Protein AF-A0A9D4ESX5-F1 (afdb_monomer_lite)

Foldseek 3Di:
DQADLVVQCVVQDDPLDGDDDDPDVVSVVNNVVVNVVVCVVVVHDQQADDALDPVVQVVCVVVVRYDPDCWDCDPNDTDRSD

pLDDT: mean 83.28, std 9.58, range [48.31, 92.69]

Radius of gyration: 12.34 Å; chains: 1; bounding box: 29×26×25 Å

Structure (mmCIF, N/CA/C/O backbone):
data_AF-A0A9D4ESX5-F1
#
_entry.id   AF-A0A9D4ESX5-F1
#
loop_
_atom_site.group_PDB
_atom_site.id
_atom_site.type_symbol
_atom_site.label_atom_id
_atom_site.label_alt_id
_atom_site.label_comp_id
_atom_site.label_asym_id
_atom_site.label_entity_id
_atom_site.label_seq_id
_atom_site.pdbx_PDB_ins_code
_atom_site.Cartn_x
_atom_site.Cartn_y
_atom_site.Cartn_z
_atom_site.occupancy
_atom_site.B_iso_or_equiv
_atom_site.auth_seq_id
_atom_site.auth_comp_id
_atom_site.auth_asym_id
_atom_site.auth_atom_id
_atom_site.pdbx_PDB_model_num
ATOM 1 N N . MET A 1 1 ? -9.135 10.042 -13.498 1.00 48.31 1 MET A N 1
ATOM 2 C CA . MET A 1 1 ? -10.170 8.982 -13.561 1.00 48.31 1 MET A CA 1
ATOM 3 C C . MET A 1 1 ? -10.632 8.788 -12.133 1.00 48.31 1 MET A C 1
ATOM 5 O O . MET A 1 1 ? -9.805 8.976 -11.262 1.00 48.31 1 MET A O 1
ATOM 9 N N . ASN A 1 2 ? -11.903 8.489 -11.865 1.00 62.69 2 ASN A N 1
ATOM 10 C CA . ASN A 1 2 ? -12.300 8.208 -10.484 1.00 62.69 2 ASN A CA 1
ATOM 11 C C . ASN A 1 2 ? -11.740 6.826 -10.124 1.00 62.69 2 ASN A C 1
ATOM 13 O O . ASN A 1 2 ? -12.090 5.848 -10.791 1.00 62.69 2 ASN A O 1
ATOM 17 N N . VAL A 1 3 ? -10.805 6.755 -9.180 1.00 79.38 3 VAL A N 1
ATOM 18 C CA . VAL A 1 3 ? -10.247 5.474 -8.748 1.00 79.38 3 VAL A CA 1
ATOM 19 C C . VAL A 1 3 ? -11.275 4.789 -7.862 1.00 79.38 3 VAL A C 1
ATOM 21 O O . VAL A 1 3 ? -11.798 5.397 -6.941 1.00 79.38 3 VAL A O 1
ATOM 24 N N . ASN A 1 4 ? -11.596 3.535 -8.171 1.00 89.69 4 ASN A N 1
ATOM 25 C CA . ASN A 1 4 ? -12.432 2.701 -7.317 1.00 89.69 4 ASN A CA 1
ATOM 26 C C . ASN A 1 4 ? -11.502 1.743 -6.579 1.00 89.69 4 ASN A C 1
ATOM 28 O O . ASN A 1 4 ? -11.017 0.781 -7.186 1.00 89.69 4 ASN A O 1
ATOM 32 N N . ALA A 1 5 ? -11.229 2.004 -5.300 1.00 90.12 5 ALA A N 1
ATOM 33 C CA . ALA A 1 5 ? -10.287 1.174 -4.569 1.00 90.12 5 ALA A CA 1
ATOM 34 C C . ALA A 1 5 ? -10.753 -0.286 -4.455 1.00 90.12 5 ALA A C 1
ATOM 36 O O . ALA A 1 5 ? -9.911 -1.170 -4.338 1.00 90.12 5 ALA A O 1
ATOM 37 N N . ALA A 1 6 ? -12.062 -0.573 -4.521 1.00 90.12 6 ALA A N 1
ATOM 38 C CA . ALA A 1 6 ? -12.584 -1.900 -4.167 1.00 90.12 6 ALA A CA 1
ATOM 39 C C . ALA A 1 6 ? -12.263 -2.846 -5.302 1.00 90.12 6 ALA A C 1
ATOM 41 O O . ALA A 1 6 ? -11.734 -3.931 -5.094 1.00 90.12 6 ALA A O 1
ATOM 42 N N . HIS A 1 7 ? -12.502 -2.353 -6.514 1.00 91.62 7 HIS A N 1
ATOM 43 C CA . HIS A 1 7 ? -12.135 -3.038 -7.730 1.00 91.62 7 HIS A CA 1
ATOM 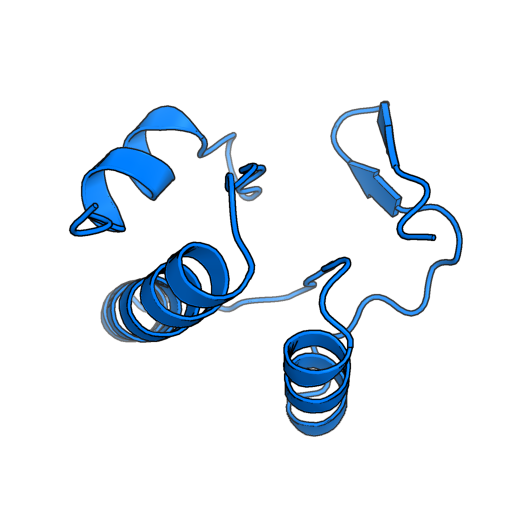44 C C . HIS A 1 7 ? -10.619 -3.254 -7.838 1.00 91.62 7 HIS A C 1
ATOM 46 O O . HIS A 1 7 ? -10.184 -4.310 -8.288 1.00 91.62 7 HIS A O 1
ATOM 52 N N . VAL A 1 8 ? -9.805 -2.275 -7.423 1.00 91.81 8 VAL A N 1
ATOM 53 C CA . VAL A 1 8 ? -8.339 -2.419 -7.431 1.00 91.81 8 VAL A CA 1
ATOM 54 C C . VAL A 1 8 ? -7.892 -3.485 -6.433 1.00 91.81 8 VAL A C 1
ATOM 56 O O . VAL A 1 8 ? -7.139 -4.374 -6.817 1.00 91.81 8 VAL A O 1
ATOM 59 N N . ILE A 1 9 ? -8.390 -3.441 -5.193 1.00 90.88 9 ILE A N 1
ATOM 60 C CA . ILE A 1 9 ? -8.075 -4.443 -4.168 1.00 90.88 9 ILE A CA 1
ATOM 61 C C . ILE A 1 9 ? -8.510 -5.828 -4.645 1.00 90.88 9 ILE A C 1
ATOM 63 O O . ILE A 1 9 ? -7.701 -6.740 -4.632 1.00 90.88 9 ILE A O 1
ATOM 67 N N . GLU A 1 10 ? -9.745 -5.998 -5.116 1.00 90.75 10 GLU A N 1
ATOM 68 C CA . GLU A 1 10 ? -10.249 -7.295 -5.586 1.00 90.75 10 GLU A CA 1
ATOM 69 C C . GLU A 1 10 ? -9.392 -7.883 -6.718 1.00 90.75 10 GLU A C 1
ATOM 71 O O . GLU A 1 10 ? -9.112 -9.081 -6.726 1.00 90.75 10 GLU A O 1
ATOM 76 N N . ARG A 1 11 ? -8.951 -7.041 -7.660 1.00 92.69 11 ARG A N 1
ATOM 77 C CA . ARG A 1 11 ? -8.135 -7.464 -8.804 1.00 92.69 11 ARG A CA 1
ATOM 78 C C . ARG A 1 11 ? -6.693 -7.802 -8.417 1.00 92.69 11 ARG A C 1
ATOM 80 O O . ARG A 1 11 ? -6.129 -8.745 -8.967 1.00 92.69 11 ARG A O 1
ATOM 87 N N . ASP A 1 12 ? -6.100 -7.009 -7.526 1.00 90.88 12 ASP A N 1
ATOM 88 C CA . ASP A 1 12 ? -4.657 -7.018 -7.246 1.00 90.88 12 ASP A CA 1
ATOM 89 C C . ASP A 1 12 ? -4.297 -7.693 -5.907 1.00 90.88 12 ASP A C 1
ATOM 91 O O . ASP A 1 12 ? -3.118 -7.763 -5.545 1.00 90.88 12 ASP A O 1
ATOM 95 N N . LEU A 1 13 ? -5.291 -8.190 -5.161 1.00 89.69 13 LEU A N 1
ATOM 96 C CA . LEU A 1 13 ? -5.092 -8.935 -3.921 1.00 89.69 13 LEU A CA 1
ATOM 97 C C . LEU A 1 13 ? -4.544 -10.335 -4.211 1.00 89.69 13 LEU A C 1
ATOM 99 O O . LEU A 1 13 ? -5.196 -11.187 -4.813 1.00 89.69 13 LEU A O 1
ATOM 103 N N . TYR A 1 14 ? -3.354 -10.597 -3.686 1.00 87.94 14 TYR A N 1
ATOM 104 C CA . TYR A 1 14 ? -2.728 -11.906 -3.646 1.00 87.94 14 TYR A CA 1
ATOM 105 C C . TYR A 1 14 ? -2.529 -12.338 -2.194 1.00 87.94 14 TYR A C 1
ATOM 107 O O . TYR A 1 14 ? -1.547 -11.969 -1.548 1.00 87.94 14 TYR A O 1
ATOM 115 N N . VAL A 1 15 ? -3.458 -13.158 -1.695 1.00 87.12 15 VAL A N 1
ATOM 116 C CA . VAL A 1 15 ? -3.490 -13.662 -0.311 1.00 87.12 15 VAL A CA 1
ATOM 117 C C . VAL A 1 15 ? -3.521 -12.514 0.707 1.00 87.12 15 VAL A C 1
ATOM 119 O O . VAL A 1 15 ? -4.601 -12.050 1.054 1.00 87.12 15 VAL A O 1
ATOM 122 N N . ASP A 1 16 ? -2.362 -12.052 1.171 1.00 87.06 16 ASP A N 1
ATOM 123 C CA . ASP A 1 16 ? -2.187 -10.973 2.144 1.00 87.06 16 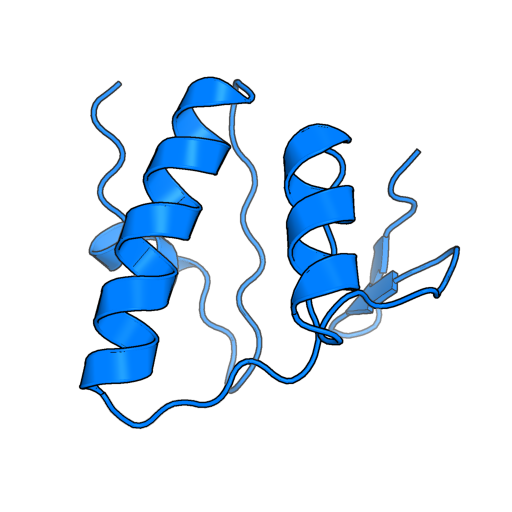ASP A CA 1
ATOM 124 C C . ASP A 1 16 ? -1.487 -9.729 1.568 1.00 87.06 16 ASP A C 1
ATOM 126 O O . ASP A 1 16 ? -1.304 -8.747 2.284 1.00 87.06 16 ASP A O 1
ATOM 130 N N . ASN A 1 17 ? -1.110 -9.750 0.286 1.00 87.81 17 ASN A N 1
ATOM 131 C CA . ASN A 1 17 ? -0.425 -8.650 -0.389 1.00 87.81 17 ASN A CA 1
ATOM 132 C C . ASN A 1 17 ? -1.326 -8.004 -1.441 1.00 87.81 17 ASN A C 1
ATOM 134 O O . ASN A 1 17 ? -2.046 -8.699 -2.150 1.00 87.81 17 ASN A O 1
ATOM 138 N N . VAL A 1 18 ? -1.229 -6.685 -1.600 1.00 89.88 18 VAL A N 1
ATOM 139 C CA . VAL A 1 18 ? -1.854 -5.953 -2.711 1.00 89.88 18 VAL A CA 1
ATOM 140 C C . VAL A 1 18 ? -0.759 -5.216 -3.469 1.00 89.88 18 VAL A C 1
ATOM 142 O O . VAL A 1 18 ? -0.011 -4.442 -2.872 1.00 89.88 18 VAL A O 1
ATOM 145 N N . ILE A 1 19 ? -0.648 -5.467 -4.776 1.00 89.31 19 ILE A N 1
ATOM 146 C CA . ILE A 1 19 ? 0.380 -4.859 -5.630 1.00 89.31 19 ILE A CA 1
ATOM 147 C C . ILE A 1 19 ? -0.302 -4.177 -6.807 1.00 89.31 19 ILE A C 1
ATOM 149 O O . 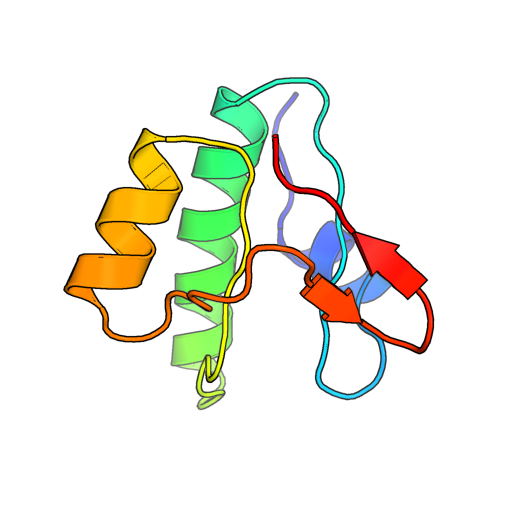ILE A 1 19 ? -0.760 -4.830 -7.740 1.00 89.31 19 ILE A O 1
ATOM 153 N N . SER A 1 20 ? -0.314 -2.850 -6.786 1.00 89.38 20 SER A N 1
ATOM 154 C CA . SER A 1 20 ? -1.011 -2.047 -7.788 1.00 89.38 20 SER A CA 1
ATOM 155 C C . SER A 1 20 ? -0.100 -0.972 -8.363 1.00 89.38 20 SER A C 1
ATOM 157 O O . SER A 1 20 ? 0.845 -0.515 -7.721 1.00 89.38 20 SER A O 1
ATOM 159 N N . SER A 1 21 ? -0.402 -0.544 -9.588 1.00 89.81 21 SER A N 1
ATOM 160 C CA . SER A 1 21 ? 0.262 0.583 -10.243 1.00 89.81 21 SER A CA 1
ATOM 161 C C . SER A 1 21 ? -0.766 1.611 -10.701 1.00 89.81 21 SER A C 1
ATOM 163 O O . SER A 1 21 ? -1.891 1.268 -11.073 1.00 89.81 21 SER A O 1
ATOM 165 N N . PHE A 1 22 ? -0.371 2.883 -10.675 1.00 89.94 22 PHE A N 1
ATOM 166 C CA . PHE A 1 22 ? -1.236 4.018 -10.987 1.00 89.94 22 PHE A CA 1
ATOM 167 C C . PHE A 1 22 ? -0.552 4.928 -12.002 1.00 89.94 22 PHE A C 1
ATOM 169 O O . PHE A 1 22 ? 0.673 5.024 -12.045 1.00 89.94 22 PHE A O 1
ATOM 176 N N . LYS A 1 23 ? -1.350 5.593 -12.844 1.00 88.88 23 LYS A N 1
ATOM 177 C CA . LYS A 1 23 ? -0.834 6.459 -13.918 1.00 88.88 23 LYS A CA 1
ATOM 178 C C . LYS A 1 23 ? -0.347 7.815 -13.413 1.00 88.88 23 LYS A C 1
ATOM 180 O O . LYS A 1 23 ? 0.463 8.450 -14.080 1.00 88.88 23 LYS A O 1
ATOM 185 N N . CYS A 1 24 ? -0.861 8.273 -12.277 1.00 89.25 24 CYS A N 1
ATOM 186 C CA . CYS A 1 24 ? -0.441 9.508 -11.635 1.00 89.25 24 CYS A CA 1
ATOM 187 C C . CYS A 1 24 ? -0.531 9.381 -10.112 1.00 89.25 24 CYS A C 1
ATOM 189 O O . CYS A 1 24 ? -1.261 8.547 -9.578 1.00 89.25 24 CYS A O 1
ATOM 191 N N . GLU A 1 25 ? 0.217 10.236 -9.420 1.00 89.56 25 GLU A N 1
ATOM 192 C CA . GLU A 1 25 ? 0.298 10.239 -7.958 1.00 89.56 25 GLU A CA 1
ATOM 193 C C . GLU A 1 25 ? -1.034 10.611 -7.293 1.00 89.56 25 GLU A C 1
ATOM 195 O O . GLU A 1 25 ? -1.378 10.059 -6.255 1.00 89.56 25 GLU A O 1
ATOM 200 N N . LYS A 1 26 ? -1.831 11.482 -7.923 1.00 90.00 26 LYS A N 1
ATOM 201 C CA . LYS A 1 26 ? -3.160 11.850 -7.419 1.00 90.00 26 LYS A CA 1
ATOM 202 C C . LYS A 1 26 ? -4.074 10.626 -7.270 1.00 90.00 26 LYS A C 1
ATOM 204 O O . LYS A 1 26 ? -4.650 10.426 -6.207 1.00 90.00 26 LYS A O 1
ATOM 209 N N . ASP A 1 27 ? -4.162 9.809 -8.318 1.00 91.12 27 ASP A N 1
ATOM 210 C CA . ASP A 1 27 ? -4.983 8.593 -8.340 1.00 91.12 27 ASP A CA 1
ATOM 211 C C . ASP A 1 27 ? -4.509 7.589 -7.261 1.00 91.12 27 ASP A C 1
ATOM 213 O O . ASP A 1 27 ? -5.317 6.933 -6.607 1.00 91.12 27 ASP A O 1
ATOM 217 N N . LEU A 1 28 ? -3.193 7.504 -7.030 1.00 90.50 28 LEU A N 1
ATOM 218 C CA . LEU A 1 28 ? -2.597 6.681 -5.973 1.00 90.50 28 LEU A CA 1
ATOM 219 C C . LEU A 1 28 ? -2.966 7.175 -4.561 1.00 90.50 28 LEU A C 1
ATOM 221 O O . LEU A 1 28 ? -3.284 6.363 -3.695 1.00 90.50 28 LEU A O 1
ATOM 225 N N . ILE A 1 29 ? -2.934 8.487 -4.314 1.00 89.94 29 ILE A N 1
ATOM 226 C CA . ILE A 1 29 ? -3.309 9.065 -3.011 1.00 89.94 29 ILE A CA 1
ATOM 227 C C . ILE A 1 29 ? -4.796 8.814 -2.720 1.00 89.94 29 ILE A C 1
ATOM 229 O O . ILE A 1 29 ? -5.148 8.400 -1.612 1.00 89.94 29 ILE A O 1
ATOM 233 N N . GLU A 1 30 ? -5.663 9.026 -3.716 1.00 90.88 30 GLU A N 1
ATOM 234 C CA . GLU A 1 30 ? -7.102 8.752 -3.607 1.00 90.88 30 GLU A CA 1
ATOM 235 C C . GLU A 1 30 ? -7.357 7.269 -3.293 1.00 90.88 30 GLU A C 1
ATOM 237 O O . GLU A 1 30 ? -8.067 6.959 -2.335 1.00 90.88 30 GLU A O 1
ATOM 242 N N . TYR A 1 31 ? -6.693 6.360 -4.021 1.00 92.44 31 TYR A N 1
ATOM 243 C CA . TYR A 1 31 ? -6.757 4.918 -3.777 1.00 92.44 31 TYR A CA 1
ATOM 244 C C . TYR A 1 31 ? -6.415 4.545 -2.336 1.00 92.44 31 TYR A C 1
ATOM 246 O O . TYR A 1 31 ? -7.171 3.827 -1.688 1.00 92.44 31 TYR A O 1
ATOM 254 N N . ILE A 1 32 ? -5.265 5.001 -1.837 1.00 89.94 32 IL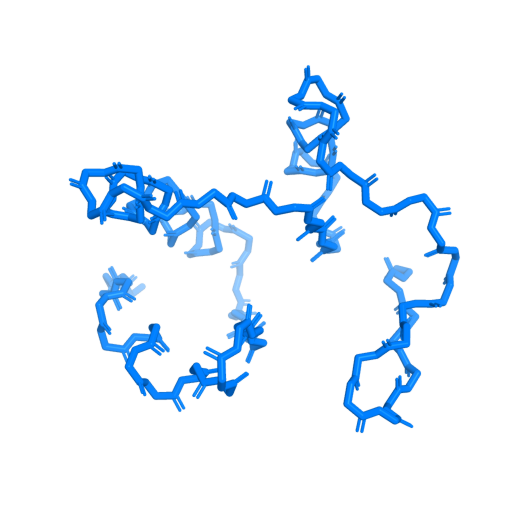E A N 1
ATOM 255 C CA . ILE A 1 32 ? -4.756 4.559 -0.535 1.00 89.94 32 ILE A CA 1
ATOM 256 C C . ILE A 1 32 ? -5.627 5.073 0.597 1.00 89.94 32 ILE A C 1
ATOM 258 O O . ILE A 1 32 ? -5.895 4.331 1.540 1.00 89.94 32 ILE A O 1
ATOM 262 N N . THR A 1 33 ? -6.122 6.302 0.479 1.00 89.06 33 THR A N 1
ATOM 263 C CA . THR A 1 33 ? -7.034 6.878 1.469 1.00 89.06 33 THR A CA 1
ATOM 264 C C . THR A 1 33 ? -8.295 6.019 1.610 1.00 89.06 33 THR A C 1
ATOM 266 O O . THR A 1 33 ? -8.667 5.639 2.722 1.00 89.06 33 THR A O 1
ATOM 269 N N . GLU A 1 34 ? -8.917 5.643 0.488 1.00 91.44 34 GLU A N 1
ATOM 270 C CA . GLU A 1 34 ? -10.122 4.805 0.474 1.00 91.44 34 GLU A CA 1
ATOM 271 C C . GLU A 1 34 ? -9.823 3.357 0.915 1.00 91.44 34 GLU A C 1
ATOM 273 O O . GLU A 1 34 ? -10.510 2.801 1.777 1.00 91.44 34 GLU A O 1
ATOM 278 N N . ALA A 1 35 ? -8.746 2.760 0.397 1.00 90.62 35 ALA A N 1
ATOM 279 C CA . ALA A 1 35 ? -8.327 1.399 0.719 1.00 90.62 35 ALA A CA 1
ATOM 280 C C . ALA A 1 35 ? -8.041 1.217 2.217 1.00 90.62 35 ALA A C 1
ATOM 282 O O . ALA A 1 35 ? -8.502 0.246 2.822 1.00 90.62 35 ALA A O 1
ATOM 283 N N . ARG A 1 36 ? -7.324 2.163 2.842 1.00 88.19 36 ARG A N 1
ATOM 284 C CA . ARG A 1 36 ? -7.030 2.138 4.285 1.00 88.19 36 ARG A CA 1
ATOM 285 C C . ARG A 1 36 ? -8.309 2.176 5.110 1.00 88.19 36 ARG A C 1
ATOM 287 O O . ARG A 1 36 ? -8.425 1.421 6.076 1.00 88.19 36 ARG A O 1
ATOM 294 N N . GLN A 1 37 ? -9.275 3.006 4.717 1.00 89.38 37 GLN A N 1
ATOM 295 C CA . GLN A 1 37 ? -10.548 3.115 5.421 1.00 89.38 37 GLN A CA 1
ATOM 296 C C . GLN A 1 37 ? -11.315 1.788 5.405 1.00 89.38 37 GLN A C 1
ATOM 298 O O . GLN A 1 37 ? -11.788 1.336 6.452 1.00 89.38 37 GLN A O 1
ATOM 303 N N . TRP A 1 38 ? -11.414 1.125 4.253 1.00 89.19 38 TRP A N 1
ATOM 304 C CA . TRP A 1 38 ? -12.124 -0.152 4.173 1.00 89.19 38 TRP A CA 1
ATOM 305 C C . TRP A 1 38 ? -11.380 -1.306 4.829 1.00 89.19 38 TRP A C 1
ATOM 307 O O . TRP A 1 38 ? -12.007 -2.074 5.553 1.00 89.19 38 TRP A O 1
ATOM 317 N N . MET A 1 39 ? -10.063 -1.422 4.628 1.00 87.94 39 MET A N 1
ATOM 318 C CA . MET A 1 39 ? -9.271 -2.478 5.269 1.00 87.94 39 MET A CA 1
ATOM 319 C C . MET A 1 39 ? -9.339 -2.365 6.796 1.00 87.94 39 MET A C 1
ATOM 321 O O . MET A 1 39 ? -9.559 -3.368 7.472 1.00 87.94 39 MET A O 1
ATOM 325 N N . SER A 1 40 ? -9.253 -1.142 7.332 1.00 87.94 40 SER A N 1
ATOM 326 C CA . SER A 1 40 ? -9.430 -0.877 8.765 1.00 87.94 40 SER A CA 1
ATOM 327 C C . SER A 1 40 ? -10.837 -1.255 9.245 1.00 87.94 40 SER A C 1
ATOM 329 O O . SER A 1 40 ? -10.987 -1.965 10.237 1.00 87.94 40 SER A O 1
ATOM 331 N N . THR A 1 41 ? -11.876 -0.874 8.491 1.00 90.12 41 THR A N 1
ATOM 332 C CA . THR A 1 41 ? -13.274 -1.238 8.797 1.00 90.12 41 THR A CA 1
ATOM 333 C C . THR A 1 41 ? -13.491 -2.756 8.792 1.00 90.12 41 THR A C 1
ATOM 335 O O . THR A 1 41 ? -14.263 -3.273 9.596 1.00 90.12 41 THR A O 1
ATOM 338 N N . ALA A 1 42 ? -12.787 -3.482 7.923 1.00 88.19 42 ALA A N 1
ATOM 339 C CA . ALA A 1 42 ? -12.821 -4.940 7.841 1.00 88.19 42 ALA A CA 1
ATOM 340 C C . ALA A 1 42 ? -11.971 -5.646 8.920 1.00 88.19 42 ALA A C 1
ATOM 342 O O . ALA A 1 42 ? -11.906 -6.874 8.936 1.00 88.19 42 ALA A O 1
ATOM 343 N N . GLY A 1 43 ? -11.307 -4.900 9.811 1.00 90.00 43 GLY A N 1
ATOM 344 C CA . GLY A 1 43 ? -10.433 -5.451 10.851 1.00 90.00 43 GLY A CA 1
ATOM 345 C C . GLY A 1 43 ? -9.092 -5.977 10.330 1.00 90.00 43 GLY A C 1
ATOM 346 O O . GLY A 1 43 ? -8.415 -6.730 11.030 1.00 90.00 43 GLY A O 1
ATOM 347 N N . MET A 1 44 ? -8.697 -5.606 9.109 1.00 87.81 44 MET A N 1
ATOM 348 C CA . MET A 1 44 ? -7.398 -5.960 8.540 1.00 87.81 44 MET A CA 1
ATOM 349 C C . MET A 1 44 ? -6.322 -4.985 9.017 1.00 87.81 44 MET A C 1
ATOM 351 O O . MET A 1 44 ? -6.534 -3.773 9.065 1.00 87.81 44 MET A O 1
ATOM 355 N N . ASN A 1 45 ? -5.139 -5.515 9.329 1.00 86.62 45 ASN A N 1
ATOM 356 C CA . ASN A 1 45 ? -3.997 -4.712 9.752 1.00 86.62 45 ASN A CA 1
ATOM 357 C C . ASN A 1 45 ? -2.954 -4.605 8.631 1.00 86.62 45 ASN A C 1
ATOM 359 O O . ASN A 1 45 ? -2.493 -5.624 8.112 1.00 86.62 45 ASN A O 1
ATOM 363 N N . LEU A 1 46 ? -2.548 -3.379 8.296 1.00 87.56 46 LEU A N 1
ATOM 364 C CA . LEU A 1 46 ? -1.463 -3.129 7.349 1.00 87.56 46 LEU A CA 1
ATOM 365 C C . LEU A 1 46 ? -0.131 -3.325 8.072 1.00 87.56 46 LEU A C 1
ATOM 367 O O . LEU A 1 46 ? 0.160 -2.617 9.030 1.00 87.56 46 LEU A O 1
ATOM 371 N N . ARG A 1 47 ? 0.657 -4.310 7.634 1.00 86.19 47 ARG A N 1
ATOM 372 C CA . ARG A 1 47 ? 1.921 -4.679 8.296 1.00 86.19 47 ARG A CA 1
ATOM 373 C C . ARG A 1 47 ? 3.155 -4.049 7.664 1.00 86.19 47 ARG A C 1
ATOM 375 O O . ARG A 1 47 ? 4.127 -3.805 8.362 1.00 86.19 47 ARG A O 1
ATOM 382 N N . SER A 1 48 ? 3.128 -3.873 6.352 1.00 86.06 48 SER A N 1
ATOM 383 C CA . SER A 1 48 ? 4.214 -3.294 5.572 1.00 86.06 48 SER A CA 1
ATOM 384 C C . SER A 1 48 ? 3.607 -2.623 4.349 1.00 86.06 48 SER A C 1
ATOM 386 O O . SER A 1 48 ? 2.628 -3.118 3.779 1.00 86.06 48 SER A O 1
ATOM 388 N N . TRP A 1 49 ? 4.167 -1.482 3.975 1.00 87.56 49 TRP A N 1
ATOM 389 C CA . TRP A 1 49 ? 3.760 -0.721 2.816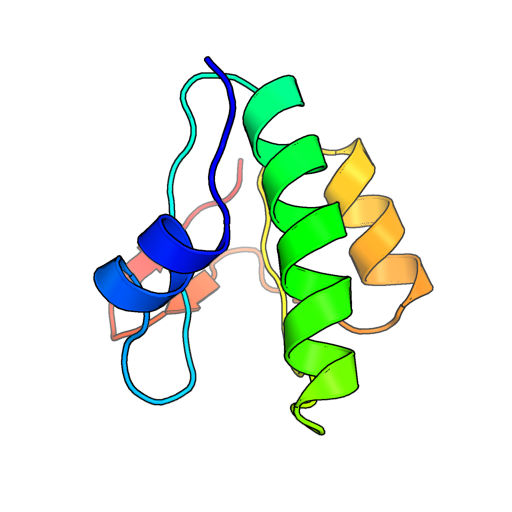 1.00 87.56 49 TRP A CA 1
ATOM 390 C C . TRP A 1 49 ? 4.967 -0.066 2.151 1.00 87.56 49 TRP A C 1
ATOM 392 O O . TRP A 1 49 ? 5.845 0.499 2.801 1.00 87.56 49 TRP A O 1
ATOM 402 N N . ILE A 1 50 ? 4.990 -0.171 0.823 1.00 86.75 50 ILE A N 1
ATOM 403 C CA . ILE A 1 50 ? 6.059 0.306 -0.045 1.00 86.75 50 ILE A CA 1
ATOM 404 C C . ILE A 1 50 ? 5.427 1.106 -1.171 1.00 86.75 50 ILE A C 1
ATOM 406 O O . ILE A 1 50 ? 4.486 0.648 -1.823 1.00 86.75 50 ILE A O 1
ATOM 410 N N . VAL A 1 51 ? 5.944 2.309 -1.397 1.00 86.81 51 VAL A N 1
ATOM 411 C CA . VAL A 1 51 ? 5.393 3.251 -2.367 1.00 86.81 51 VAL A CA 1
ATOM 412 C C . VAL A 1 51 ? 6.492 4.150 -2.929 1.00 86.81 51 VAL A C 1
ATOM 414 O O . VAL A 1 51 ? 7.434 4.521 -2.233 1.00 86.81 51 VAL A O 1
ATOM 417 N N . ASN A 1 52 ? 6.374 4.502 -4.207 1.00 84.25 52 ASN A N 1
ATOM 418 C CA . ASN A 1 52 ? 7.313 5.391 -4.892 1.00 84.25 52 ASN A CA 1
ATOM 419 C C . ASN A 1 52 ? 7.038 6.883 -4.614 1.00 84.25 52 ASN A C 1
ATOM 421 O O . ASN A 1 52 ? 7.966 7.688 -4.622 1.00 84.25 52 ASN A O 1
ATOM 425 N N . SER A 1 53 ? 5.795 7.260 -4.299 1.00 85.00 53 SER A N 1
ATOM 426 C CA . SER A 1 53 ? 5.431 8.622 -3.880 1.00 85.00 53 SER A CA 1
ATOM 427 C C . SER A 1 53 ? 6.152 9.031 -2.592 1.00 85.00 53 SER A C 1
ATOM 429 O O . SER A 1 53 ? 6.075 8.343 -1.575 1.00 85.00 53 SER A O 1
ATOM 431 N N . ALA A 1 54 ? 6.831 10.181 -2.620 1.00 84.31 54 ALA A N 1
ATOM 432 C CA . ALA A 1 54 ? 7.531 10.718 -1.454 1.00 84.31 54 ALA A CA 1
ATOM 433 C C . ALA A 1 54 ? 6.560 11.100 -0.325 1.00 84.31 54 ALA A C 1
ATOM 435 O O . ALA A 1 54 ? 6.815 10.782 0.831 1.00 84.31 54 ALA A O 1
ATOM 436 N N . CYS A 1 55 ? 5.422 11.716 -0.663 1.00 85.12 55 CYS A N 1
ATOM 437 C CA . CYS A 1 55 ? 4.410 12.122 0.316 1.00 85.12 55 CYS A CA 1
ATOM 438 C C . CYS A 1 55 ? 3.836 10.916 1.069 1.00 85.12 55 CYS A C 1
ATOM 440 O O . CYS A 1 55 ? 3.722 10.929 2.293 1.00 85.12 55 CYS A O 1
ATOM 442 N N . LEU A 1 56 ? 3.518 9.852 0.334 1.00 85.19 56 LEU A N 1
ATOM 443 C CA . LEU A 1 56 ? 2.945 8.640 0.907 1.00 85.19 56 LEU A CA 1
ATOM 444 C C . LEU A 1 56 ? 3.971 7.811 1.688 1.00 85.19 56 LEU A C 1
ATOM 446 O O . LEU A 1 56 ? 3.606 7.127 2.638 1.00 85.19 56 LEU A O 1
ATOM 450 N N . ARG A 1 57 ? 5.256 7.908 1.337 1.00 85.00 57 ARG A N 1
ATOM 451 C CA . ARG A 1 57 ? 6.348 7.281 2.089 1.00 85.00 57 ARG A CA 1
ATOM 452 C C . ARG A 1 57 ? 6.491 7.886 3.482 1.00 85.00 57 ARG A C 1
ATOM 454 O O . ARG A 1 57 ? 6.549 7.137 4.448 1.00 85.00 57 ARG A O 1
ATOM 461 N N . THR A 1 58 ? 6.450 9.215 3.593 1.00 84.38 58 THR A N 1
ATOM 462 C CA . THR A 1 58 ? 6.442 9.897 4.898 1.00 84.38 58 THR A CA 1
ATOM 463 C C . THR A 1 58 ? 5.227 9.485 5.731 1.00 84.38 58 THR A C 1
ATOM 465 O O . THR A 1 58 ? 5.375 9.164 6.903 1.00 84.38 58 THR A O 1
ATOM 468 N N . ALA A 1 59 ? 4.041 9.382 5.119 1.00 85.00 59 ALA A N 1
ATOM 469 C CA . ALA A 1 59 ? 2.854 8.884 5.820 1.00 85.00 59 ALA A CA 1
ATOM 470 C C . ALA A 1 59 ? 3.028 7.435 6.325 1.00 85.00 59 ALA A C 1
ATOM 472 O O . ALA A 1 59 ? 2.642 7.116 7.447 1.00 85.00 59 ALA A O 1
ATOM 473 N N . ALA A 1 60 ? 3.649 6.557 5.530 1.00 84.88 60 ALA A N 1
ATOM 474 C CA . ALA A 1 60 ? 3.951 5.188 5.947 1.00 84.88 60 ALA A CA 1
ATOM 475 C C . ALA A 1 60 ? 4.947 5.135 7.122 1.00 84.88 60 ALA A C 1
ATOM 477 O O . ALA A 1 60 ? 4.846 4.254 7.980 1.00 84.88 60 ALA A O 1
ATOM 478 N N . GLU A 1 61 ? 5.919 6.050 7.155 1.00 84.75 61 GLU A N 1
ATOM 479 C CA . GLU A 1 61 ? 6.909 6.172 8.232 1.00 84.75 61 GLU A CA 1
ATOM 480 C C . GLU A 1 61 ? 6.253 6.641 9.533 1.00 84.75 61 GLU A C 1
ATOM 482 O O . GLU A 1 61 ? 6.455 6.010 10.572 1.00 84.75 61 GLU A O 1
ATOM 487 N N . ASP A 1 62 ? 5.404 7.670 9.464 1.00 83.94 62 ASP A N 1
ATOM 488 C CA . ASP A 1 62 ? 4.644 8.186 10.610 1.00 83.94 62 ASP A CA 1
ATOM 489 C C . ASP A 1 62 ? 3.746 7.100 11.232 1.00 83.94 62 ASP A C 1
ATOM 491 O O . ASP A 1 62 ? 3.594 7.011 12.454 1.00 83.94 62 ASP A O 1
ATOM 495 N N . GLU A 1 63 ? 3.191 6.221 10.396 1.00 81.56 63 GLU A N 1
ATOM 496 C CA . GLU A 1 63 ? 2.358 5.090 10.811 1.00 81.56 63 GLU A CA 1
ATOM 497 C C . GLU A 1 63 ? 3.161 3.838 11.228 1.00 81.56 63 GLU A C 1
ATOM 499 O O . GLU A 1 63 ? 2.564 2.839 11.629 1.00 81.56 63 GLU A O 1
ATOM 504 N N . ASN A 1 64 ? 4.501 3.871 11.183 1.00 81.62 64 ASN A N 1
ATOM 505 C CA . ASN A 1 64 ? 5.399 2.730 11.441 1.00 81.62 64 ASN A CA 1
ATOM 506 C C . ASN A 1 64 ? 5.099 1.478 10.588 1.00 81.62 64 ASN A C 1
ATOM 508 O O . ASN A 1 64 ? 5.346 0.349 11.014 1.00 81.62 64 ASN A O 1
ATOM 512 N N . VAL A 1 65 ? 4.577 1.673 9.375 1.00 83.62 65 VAL A N 1
ATOM 513 C CA . VAL A 1 65 ? 4.305 0.601 8.398 1.00 83.62 65 VAL A CA 1
ATOM 514 C C . VAL A 1 65 ? 5.201 0.692 7.163 1.00 83.62 65 VAL A C 1
ATOM 516 O O . VAL A 1 65 ? 5.102 -0.156 6.281 1.00 83.62 65 VAL A O 1
ATOM 519 N N . SER A 1 66 ? 6.061 1.710 7.081 1.00 81.31 66 SER A N 1
ATOM 520 C CA . SER A 1 66 ? 7.039 1.851 6.002 1.00 81.31 66 SER A CA 1
ATOM 521 C C . SER A 1 66 ? 8.013 0.679 6.005 1.00 81.31 66 SER A C 1
ATOM 523 O O . SER A 1 66 ? 8.699 0.427 7.000 1.00 81.31 66 SER A O 1
ATOM 525 N N . ASP A 1 67 ? 8.094 -0.032 4.882 1.00 76.06 67 ASP A N 1
ATOM 526 C CA . ASP A 1 67 ? 9.190 -0.969 4.667 1.00 76.06 67 ASP A CA 1
ATOM 527 C C . ASP A 1 67 ? 10.436 -0.177 4.263 1.00 76.06 67 ASP A C 1
ATOM 529 O O . ASP A 1 67 ? 10.497 0.429 3.192 1.00 76.06 67 ASP A O 1
ATOM 533 N N . THR A 1 68 ? 11.451 -0.189 5.121 1.00 67.62 68 THR A N 1
ATOM 534 C CA . THR A 1 68 ? 12.719 0.519 4.891 1.00 67.62 68 THR A CA 1
ATOM 535 C C . THR A 1 68 ? 13.662 -0.239 3.955 1.00 67.62 68 THR A C 1
ATOM 537 O O . THR A 1 68 ? 14.825 0.136 3.803 1.00 67.62 68 THR A O 1
ATOM 540 N N . CYS A 1 69 ? 13.201 -1.326 3.330 1.00 65.06 69 CYS A N 1
ATOM 541 C CA . CYS A 1 69 ? 14.022 -2.111 2.423 1.00 65.06 69 CYS A CA 1
ATOM 542 C C . CYS A 1 69 ? 14.216 -1.390 1.077 1.00 65.06 69 CYS A C 1
ATOM 544 O O . CYS A 1 69 ? 13.262 -1.201 0.324 1.00 65.06 69 CYS A O 1
ATOM 546 N N . ASP A 1 70 ? 15.473 -1.088 0.727 1.00 61.28 70 ASP A N 1
ATOM 547 C CA . ASP A 1 70 ? 15.857 -0.494 -0.569 1.00 61.28 70 ASP A CA 1
ATOM 548 C C . ASP A 1 70 ? 15.381 -1.317 -1.780 1.00 61.28 70 ASP A C 1
ATOM 550 O O . ASP A 1 70 ? 15.229 -0.796 -2.882 1.00 61.28 70 ASP A O 1
ATOM 554 N N . ILE A 1 71 ? 15.173 -2.625 -1.591 1.00 64.81 71 ILE A N 1
ATOM 555 C CA . ILE A 1 71 ? 14.615 -3.525 -2.600 1.00 64.81 71 ILE A CA 1
ATOM 556 C C . ILE A 1 71 ? 13.504 -4.341 -1.953 1.00 64.81 71 ILE A C 1
ATOM 558 O O . ILE A 1 71 ? 13.749 -5.322 -1.245 1.00 64.81 71 ILE A O 1
ATOM 562 N N . ALA A 1 72 ? 12.275 -3.976 -2.277 1.00 67.81 72 ALA A N 1
ATOM 563 C CA . ALA A 1 72 ? 11.086 -4.692 -1.870 1.00 67.81 72 ALA A CA 1
ATOM 564 C C . ALA A 1 72 ? 11.062 -6.091 -2.499 1.00 67.81 72 ALA A C 1
ATOM 566 O O . ALA A 1 72 ? 11.058 -6.241 -3.725 1.00 67.81 72 ALA A O 1
ATOM 567 N N . LYS A 1 73 ? 11.055 -7.135 -1.664 1.00 66.75 73 LYS A N 1
ATOM 568 C CA . LYS A 1 73 ? 10.894 -8.525 -2.112 1.00 66.75 73 LYS A CA 1
ATOM 569 C C . LYS A 1 73 ? 9.439 -8.937 -1.966 1.00 66.75 73 LYS A C 1
ATOM 571 O O . LYS A 1 73 ? 9.040 -9.413 -0.909 1.00 66.75 73 LYS A O 1
ATOM 576 N N . VAL A 1 74 ? 8.662 -8.787 -3.031 1.00 71.44 74 VAL A N 1
ATOM 577 C CA . VAL A 1 74 ? 7.230 -9.107 -3.017 1.00 71.44 74 VAL A CA 1
ATOM 578 C C . VAL A 1 74 ? 6.967 -10.243 -3.999 1.00 71.44 74 VAL A C 1
ATOM 580 O O . VAL A 1 74 ? 7.289 -10.130 -5.175 1.00 71.44 74 VAL A O 1
ATOM 583 N N . LEU A 1 75 ? 6.435 -11.373 -3.519 1.00 70.75 75 LEU A N 1
ATOM 584 C CA . LEU A 1 75 ? 6.126 -12.564 -4.337 1.00 70.75 75 LEU A CA 1
ATOM 585 C C . LEU A 1 75 ? 7.302 -13.086 -5.188 1.00 70.75 75 LEU A C 1
ATOM 587 O O . LEU A 1 75 ? 7.123 -13.563 -6.304 1.00 70.75 75 LEU A O 1
ATOM 591 N N . GLY A 1 76 ? 8.530 -12.977 -4.673 1.00 71.19 76 GLY A N 1
ATOM 592 C CA . GLY A 1 76 ? 9.745 -13.355 -5.407 1.00 71.19 76 GLY A CA 1
ATOM 593 C C . GLY A 1 76 ? 10.213 -12.323 -6.442 1.00 71.19 76 GLY A C 1
ATOM 594 O O . GLY A 1 76 ? 11.287 -12.496 -7.020 1.00 71.19 76 GLY A O 1
ATOM 595 N N . LEU A 1 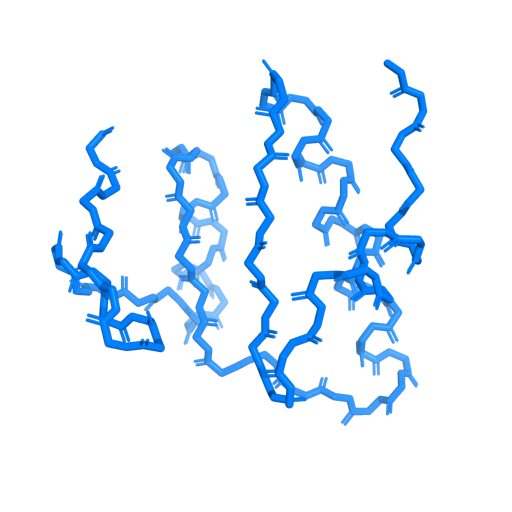77 ? 9.467 -11.232 -6.636 1.00 71.69 77 LEU A N 1
ATOM 596 C CA . LEU A 1 77 ? 9.872 -10.072 -7.425 1.00 71.69 77 LEU A CA 1
ATOM 597 C C . LEU A 1 77 ? 10.748 -9.141 -6.586 1.00 71.69 77 LEU A C 1
ATOM 599 O O . LEU A 1 77 ? 10.602 -9.052 -5.367 1.00 71.69 77 LEU A O 1
ATOM 603 N N . ARG A 1 78 ? 11.665 -8.443 -7.257 1.00 74.19 78 ARG A N 1
ATOM 604 C CA . ARG A 1 78 ? 12.482 -7.374 -6.676 1.00 74.19 78 ARG A CA 1
ATOM 605 C C . ARG A 1 78 ? 11.991 -6.049 -7.235 1.00 74.19 78 ARG A C 1
ATOM 607 O O . ARG A 1 78 ? 12.139 -5.800 -8.428 1.00 74.19 78 ARG A O 1
ATOM 614 N N . LEU A 1 79 ? 11.393 -5.243 -6.376 1.00 69.88 79 LEU A N 1
ATOM 615 C CA . LEU A 1 79 ? 10.900 -3.908 -6.680 1.00 69.88 79 LEU A CA 1
ATOM 616 C C . LEU A 1 79 ? 11.922 -2.891 -6.165 1.00 69.88 79 LEU A C 1
ATOM 618 O O . LEU A 1 79 ? 12.287 -2.926 -4.994 1.00 69.88 79 LEU A O 1
ATOM 622 N N . ASP A 1 80 ? 12.396 -2.025 -7.059 1.00 71.38 80 ASP A N 1
ATOM 623 C CA . ASP A 1 80 ? 13.300 -0.909 -6.759 1.00 71.38 80 ASP A CA 1
ATOM 624 C C . ASP A 1 80 ? 12.456 0.384 -6.766 1.00 71.38 80 ASP A C 1
ATOM 626 O O . ASP A 1 80 ? 12.065 0.831 -7.848 1.00 71.38 80 ASP A O 1
ATOM 630 N N . PRO A 1 81 ? 12.080 0.941 -5.597 1.00 64.19 81 PRO A N 1
ATOM 631 C CA . PRO A 1 81 ? 11.164 2.080 -5.485 1.00 64.19 81 PRO A CA 1
ATOM 632 C C . PRO A 1 81 ? 11.832 3.453 -5.735 1.00 64.19 81 PRO A C 1
ATOM 634 O O . PRO A 1 81 ? 11.395 4.452 -5.153 1.00 64.19 81 PRO A O 1
ATOM 637 N N . LYS A 1 82 ? 12.886 3.501 -6.565 1.00 57.81 82 LYS A N 1
ATOM 638 C CA . LYS A 1 82 ? 13.612 4.727 -6.952 1.00 57.81 82 LYS A CA 1
ATOM 639 C C . LYS A 1 82 ? 12.728 5.808 -7.562 1.00 57.81 82 LYS A C 1
ATOM 641 O O . LYS A 1 82 ? 11.912 5.485 -8.455 1.00 57.81 82 LYS A O 1
#

Secondary structure (DSSP, 8-state):
----HHHHHHHHEETTEE----SSHHHHHHHHHHHHHHHHHTT-----B--S-HHHHHHHHHTT-B---SSEEETTEEE---

Organism: Dreissena polymorpha (NCBI:txid45954)

Sequence (82 aa):
MNVNAAHVIERDLYVDNVISSFKCEKDLIEYITEARQWMSTAGMNLRSWIVNSACLRTAAEDENVSDTCDIAKVLGLRLDPK